Protein AF-A0AB74QC81-F1 (afdb_monomer_lite)

Sequence (79 aa):
MEIGRRIIFDQDGEIIAIYGETEGDVIPRKGISKIDYIDIPFNSIPDNCYIEKIDTINNVPVIKRLKIELTEEEKEYKS

Secondary structure (DSSP, 8-state):
----EEEEEETT--B--------SS-PPPPP---EEEEEE-TT-S-TTEEEEEEETTTTEEEEEE------HHHHHHT-

Radius of gyration: 17.2 Å; chains: 1; bounding box: 40×44×36 Å

Structure (mmCIF, N/CA/C/O backbone):
data_AF-A0AB74QC81-F1
#
_entry.id   AF-A0AB74QC81-F1
#
loop_
_atom_site.group_PDB
_atom_site.id
_atom_site.type_symbol
_atom_site.label_atom_id
_atom_site.label_alt_id
_atom_site.label_comp_id
_atom_site.label_asym_id
_atom_site.label_entity_id
_atom_site.label_seq_id
_atom_site.pdbx_PDB_ins_code
_atom_site.Cartn_x
_atom_site.Cartn_y
_atom_site.Cartn_z
_atom_site.occupancy
_atom_site.B_iso_or_equiv
_atom_site.auth_seq_id
_atom_site.auth_comp_id
_atom_site.auth_asym_id
_atom_site.auth_atom_id
_atom_site.pdbx_PDB_model_num
ATOM 1 N N . MET A 1 1 ? 5.778 22.045 9.386 1.00 77.69 1 MET A N 1
ATOM 2 C CA . MET A 1 1 ? 6.322 21.441 8.154 1.00 77.69 1 MET A CA 1
ATOM 3 C C . MET A 1 1 ? 5.376 20.330 7.761 1.00 77.69 1 MET A C 1
ATOM 5 O O . MET A 1 1 ? 5.109 19.471 8.589 1.00 77.69 1 MET A O 1
ATOM 9 N N . GLU A 1 2 ? 4.811 20.406 6.564 1.00 85.81 2 GLU A N 1
ATOM 10 C CA . GLU A 1 2 ? 3.935 19.367 6.023 1.00 85.81 2 GLU A CA 1
ATOM 11 C C . GLU A 1 2 ? 4.814 18.289 5.392 1.00 85.81 2 GLU A C 1
ATOM 13 O O . GLU A 1 2 ? 5.603 18.578 4.493 1.00 85.81 2 GLU A O 1
ATOM 18 N N . ILE A 1 3 ? 4.743 17.065 5.912 1.00 80.31 3 ILE A N 1
ATOM 19 C CA . ILE A 1 3 ? 5.601 15.956 5.487 1.00 80.31 3 ILE A CA 1
ATOM 20 C C . ILE A 1 3 ? 4.696 14.868 4.923 1.00 80.31 3 ILE A C 1
ATOM 22 O O . ILE A 1 3 ? 3.761 14.421 5.589 1.00 80.31 3 ILE A O 1
ATOM 26 N N . GLY A 1 4 ? 4.956 14.479 3.676 1.00 86.75 4 GLY A N 1
ATOM 27 C CA . GLY A 1 4 ? 4.286 13.355 3.032 1.00 86.75 4 GLY A CA 1
ATOM 28 C C . GLY A 1 4 ? 4.640 12.010 3.669 1.00 86.75 4 GLY A C 1
ATOM 29 O O . GLY A 1 4 ? 5.351 11.926 4.670 1.00 86.75 4 GLY A O 1
ATOM 30 N N . ARG A 1 5 ? 4.149 10.930 3.070 1.00 87.69 5 ARG A N 1
ATOM 31 C CA . ARG A 1 5 ? 4.427 9.558 3.509 1.00 87.69 5 ARG A CA 1
ATOM 32 C C . ARG A 1 5 ? 5.221 8.840 2.427 1.00 87.69 5 ARG A C 1
ATOM 34 O O . ARG A 1 5 ? 4.820 8.882 1.270 1.00 87.69 5 ARG A O 1
ATOM 41 N N . ARG A 1 6 ? 6.292 8.144 2.805 1.00 89.69 6 ARG A N 1
ATOM 42 C CA . ARG A 1 6 ? 6.939 7.150 1.942 1.00 89.69 6 ARG A CA 1
ATOM 43 C C . ARG A 1 6 ? 6.376 5.779 2.259 1.00 89.69 6 ARG A C 1
ATOM 45 O O . ARG A 1 6 ? 6.313 5.402 3.427 1.00 89.69 6 ARG A O 1
ATOM 52 N N . ILE A 1 7 ? 5.996 5.039 1.230 1.00 89.81 7 ILE A N 1
ATOM 53 C CA . ILE A 1 7 ? 5.464 3.684 1.358 1.00 89.81 7 ILE A CA 1
ATOM 54 C C . ILE A 1 7 ? 6.386 2.749 0.615 1.00 89.81 7 ILE A C 1
ATOM 56 O O . ILE A 1 7 ? 6.706 3.004 -0.541 1.00 89.81 7 ILE A O 1
ATOM 60 N N . ILE A 1 8 ? 6.791 1.680 1.288 1.00 92.62 8 ILE A N 1
ATOM 61 C CA . ILE A 1 8 ? 7.660 0.646 0.742 1.00 92.62 8 ILE A CA 1
ATOM 62 C C . ILE A 1 8 ? 6.825 -0.622 0.585 1.00 92.62 8 ILE A C 1
ATOM 64 O O . ILE A 1 8 ? 6.093 -0.998 1.504 1.00 92.62 8 ILE A O 1
ATOM 68 N N . PHE A 1 9 ? 6.917 -1.263 -0.573 1.00 92.62 9 PHE A N 1
ATOM 69 C CA . PHE A 1 9 ? 6.108 -2.427 -0.926 1.00 92.62 9 PHE A CA 1
ATOM 70 C C . PHE A 1 9 ? 6.902 -3.436 -1.760 1.00 92.62 9 PHE A C 1
ATOM 72 O O . PHE A 1 9 ? 7.965 -3.118 -2.299 1.00 92.62 9 PHE A O 1
ATOM 79 N N . ASP A 1 10 ? 6.397 -4.666 -1.825 1.00 93.69 10 ASP A N 1
ATOM 80 C CA . ASP A 1 10 ? 7.020 -5.769 -2.557 1.00 93.69 10 ASP A CA 1
ATOM 81 C C . ASP A 1 10 ? 6.539 -5.895 -4.018 1.00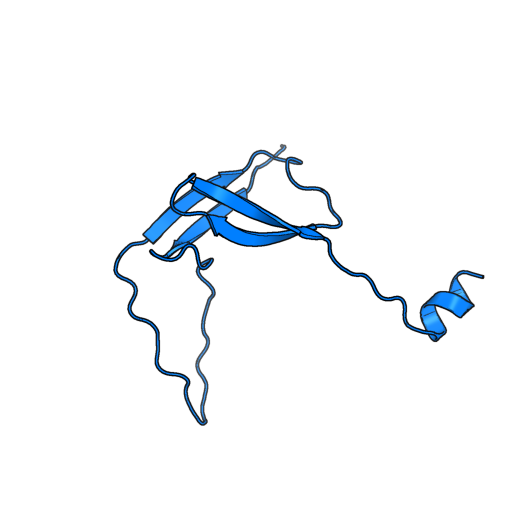 93.69 10 ASP A C 1
ATOM 83 O O . ASP A 1 10 ? 5.790 -5.059 -4.526 1.00 93.69 10 ASP A O 1
ATOM 87 N N . GLN A 1 11 ? 6.970 -6.951 -4.719 1.00 93.94 11 GLN A N 1
ATOM 88 C CA . GLN A 1 11 ? 6.618 -7.180 -6.125 1.00 93.94 11 GLN A CA 1
ATOM 89 C C . GLN A 1 11 ? 5.109 -7.305 -6.412 1.00 93.94 11 GLN A C 1
ATOM 91 O O . GLN A 1 11 ? 4.702 -7.074 -7.550 1.00 93.94 11 GLN A O 1
ATOM 96 N N . ASP A 1 12 ? 4.288 -7.638 -5.414 1.00 92.75 12 ASP A N 1
ATOM 97 C CA . ASP A 1 12 ? 2.834 -7.785 -5.560 1.00 92.75 12 ASP A CA 1
ATOM 98 C C . ASP A 1 12 ? 2.071 -6.569 -5.011 1.00 92.75 12 ASP A C 1
ATOM 100 O O . ASP A 1 12 ? 0.837 -6.543 -5.013 1.00 92.75 12 ASP A O 1
ATOM 104 N N . GLY A 1 13 ? 2.801 -5.544 -4.559 1.00 90.94 13 GLY A N 1
ATOM 105 C CA . GLY A 1 13 ? 2.223 -4.330 -3.999 1.00 90.94 13 GLY A CA 1
ATOM 106 C C . GLY A 1 13 ? 1.859 -4.449 -2.527 1.00 90.94 13 GLY A C 1
ATOM 107 O O . GLY A 1 13 ? 1.199 -3.552 -1.995 1.00 90.94 13 GLY A O 1
ATOM 108 N N . GLU A 1 14 ? 2.266 -5.529 -1.856 1.00 91.12 14 GLU A N 1
ATOM 109 C CA . GLU A 1 14 ? 2.055 -5.677 -0.421 1.00 91.12 14 GLU A CA 1
ATOM 110 C C . GLU A 1 14 ? 2.979 -4.712 0.316 1.00 91.12 14 GLU A C 1
ATOM 112 O O . GLU A 1 14 ? 4.194 -4.696 0.107 1.00 91.12 14 GLU A O 1
ATOM 117 N N . ILE A 1 15 ? 2.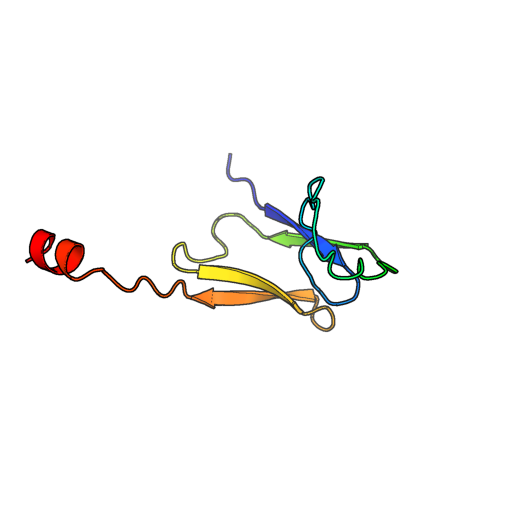391 -3.872 1.168 1.00 89.81 15 ILE A N 1
ATOM 118 C CA . ILE A 1 15 ? 3.146 -2.931 1.993 1.00 89.81 15 ILE A CA 1
ATOM 119 C C . ILE A 1 15 ? 4.016 -3.744 2.948 1.00 89.81 15 ILE A C 1
ATOM 121 O O . ILE A 1 15 ? 3.518 -4.623 3.654 1.00 89.81 15 ILE A O 1
ATOM 125 N N . ILE A 1 16 ? 5.315 -3.444 2.978 1.00 85.81 16 ILE A N 1
ATOM 126 C CA . ILE A 1 16 ? 6.260 -4.191 3.805 1.00 85.81 16 ILE A CA 1
ATOM 127 C C . ILE A 1 16 ? 5.911 -3.971 5.280 1.00 85.81 16 ILE A C 1
ATOM 129 O O . ILE A 1 16 ? 6.083 -2.879 5.822 1.00 85.81 16 ILE A O 1
ATOM 133 N N . ALA A 1 17 ? 5.427 -5.029 5.925 1.00 70.06 17 ALA A N 1
ATOM 134 C CA . ALA A 1 17 ? 5.181 -5.079 7.357 1.00 70.06 17 ALA A CA 1
ATOM 135 C C . ALA A 1 17 ? 6.388 -5.673 8.099 1.00 70.06 17 ALA A C 1
ATOM 137 O O . ALA A 1 17 ? 7.138 -6.493 7.565 1.00 70.06 17 ALA A O 1
ATOM 138 N N . ILE A 1 18 ? 6.558 -5.273 9.359 1.00 54.53 18 ILE A N 1
ATOM 139 C CA . ILE A 1 18 ? 7.503 -5.913 10.277 1.00 54.53 18 ILE A CA 1
ATOM 140 C C . ILE A 1 18 ? 6.835 -7.190 10.795 1.00 54.53 18 ILE A C 1
ATOM 142 O O . ILE A 1 18 ? 5.869 -7.121 11.552 1.00 54.53 18 ILE A O 1
ATOM 146 N N . TYR A 1 19 ? 7.350 -8.352 10.399 1.00 60.88 19 TYR A N 1
ATOM 147 C CA . TYR A 1 19 ? 6.931 -9.638 10.953 1.00 60.88 19 TYR A CA 1
ATOM 148 C C . TYR A 1 19 ? 7.819 -9.967 12.159 1.00 60.88 19 TYR A C 1
ATOM 150 O O . TYR A 1 19 ? 9.034 -10.098 12.014 1.00 60.88 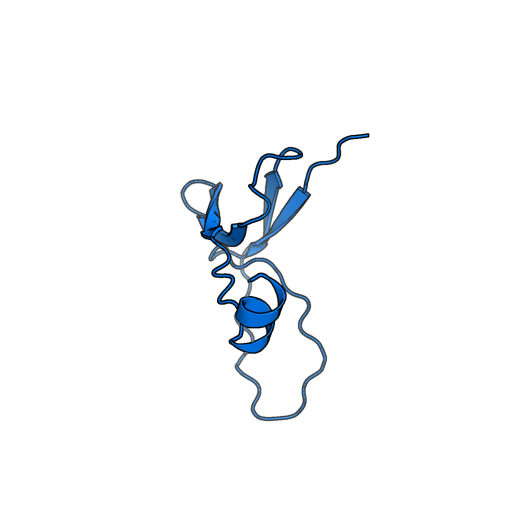19 TYR A O 1
ATOM 158 N N . GLY A 1 20 ? 7.221 -10.042 13.351 1.00 56.75 20 GLY A N 1
ATOM 159 C CA . GLY A 1 20 ? 7.917 -10.409 14.587 1.00 56.75 20 GLY A CA 1
ATOM 160 C C . GLY A 1 20 ? 8.289 -11.894 14.651 1.00 56.75 20 GLY A C 1
ATOM 161 O O . GLY A 1 20 ? 7.950 -12.684 13.766 1.00 56.75 20 GLY A O 1
ATOM 162 N N . GLU A 1 21 ? 8.979 -12.280 15.721 1.00 62.06 21 GLU A N 1
ATOM 163 C CA . GLU A 1 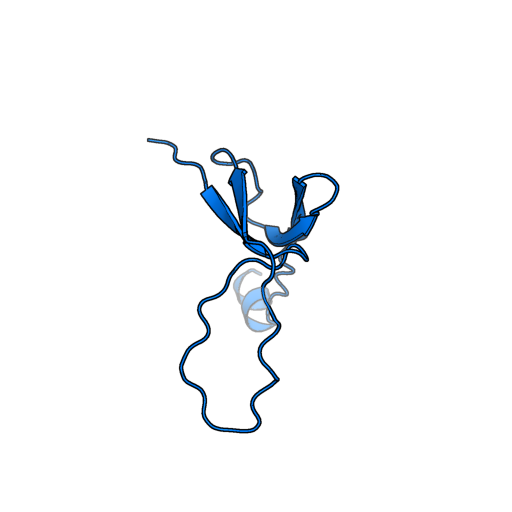21 ? 9.167 -13.692 16.054 1.00 62.06 21 GLU A CA 1
ATOM 164 C C . GLU A 1 21 ? 7.818 -14.281 16.480 1.00 62.06 21 GLU A C 1
ATOM 166 O O . GLU A 1 21 ? 7.118 -13.723 17.324 1.00 62.06 21 GLU A O 1
ATOM 171 N N . THR A 1 22 ? 7.422 -15.384 15.852 1.00 66.44 22 THR A N 1
ATOM 172 C CA . THR A 1 22 ? 6.172 -16.084 16.150 1.00 66.44 22 THR A CA 1
ATOM 173 C C . THR A 1 22 ? 6.469 -17.569 16.309 1.00 66.44 22 THR A C 1
ATOM 175 O O . THR A 1 22 ? 7.299 -18.119 15.583 1.00 66.44 22 THR A O 1
ATOM 178 N N . GLU A 1 23 ? 5.816 -18.201 17.278 1.00 65.12 23 GLU A N 1
ATOM 179 C CA . GLU A 1 23 ? 5.899 -19.632 17.560 1.00 65.12 23 GLU A CA 1
ATOM 180 C C . GLU A 1 23 ? 4.495 -20.229 17.371 1.00 65.12 23 GLU A C 1
ATOM 182 O O . GLU A 1 23 ? 3.521 -19.701 17.909 1.00 65.12 23 GLU A O 1
ATOM 187 N N . GLY A 1 24 ? 4.372 -21.277 16.552 1.00 72.69 24 GLY A N 1
ATOM 188 C CA . GLY A 1 24 ? 3.090 -21.869 16.148 1.00 72.69 24 GLY A CA 1
ATOM 189 C C . GLY A 1 24 ? 3.102 -22.342 14.691 1.00 72.69 24 GLY A C 1
ATOM 190 O O . GLY A 1 24 ? 4.169 -22.442 14.086 1.00 72.69 24 GLY A O 1
ATOM 191 N N . ASP A 1 25 ? 1.929 -22.621 14.114 1.00 72.94 25 ASP A N 1
ATOM 192 C CA . ASP A 1 25 ? 1.793 -22.910 12.680 1.00 72.94 25 ASP A CA 1
ATOM 193 C C . ASP A 1 25 ? 2.179 -21.668 11.862 1.00 72.94 25 ASP A C 1
ATOM 195 O O . ASP A 1 25 ? 1.389 -20.746 11.645 1.00 72.94 25 ASP A O 1
ATOM 199 N N . VAL A 1 26 ? 3.444 -21.621 11.441 1.00 66.19 26 VAL A N 1
ATOM 200 C CA . VAL A 1 26 ? 3.999 -20.503 10.680 1.00 66.19 26 VAL A CA 1
ATOM 201 C C . VAL A 1 26 ? 3.492 -20.586 9.244 1.00 66.19 26 VAL A C 1
ATOM 203 O O . VAL A 1 26 ? 3.848 -21.500 8.498 1.00 66.19 26 VAL A O 1
ATOM 206 N N . ILE A 1 27 ? 2.699 -19.597 8.828 1.00 68.50 27 ILE A N 1
ATOM 207 C CA . ILE A 1 27 ? 2.402 -19.387 7.407 1.00 68.50 27 ILE A CA 1
ATOM 208 C C . ILE A 1 27 ? 3.748 -19.186 6.690 1.00 68.50 27 ILE A C 1
ATOM 210 O O . ILE A 1 27 ? 4.532 -18.334 7.125 1.00 68.50 27 ILE A O 1
ATOM 214 N N . PRO A 1 28 ? 4.057 -19.950 5.623 1.00 73.94 28 PRO A N 1
ATOM 215 C CA . PRO A 1 28 ? 5.326 -19.829 4.923 1.00 73.94 28 PRO A CA 1
ATOM 216 C C . PRO A 1 28 ? 5.608 -18.381 4.538 1.00 73.94 28 PRO A C 1
ATOM 218 O O . PRO A 1 28 ? 4.747 -17.695 3.985 1.00 73.94 28 PRO A O 1
ATOM 221 N N . ARG A 1 29 ? 6.833 -17.918 4.813 1.00 74.31 29 ARG A N 1
ATOM 222 C CA . ARG A 1 29 ? 7.252 -16.589 4.368 1.00 74.31 29 ARG A CA 1
ATOM 223 C C . ARG A 1 29 ? 7.186 -16.542 2.847 1.00 74.31 29 ARG A C 1
ATOM 225 O O . ARG A 1 29 ? 7.807 -17.357 2.164 1.00 74.31 29 ARG A O 1
ATOM 232 N N . LYS A 1 30 ? 6.457 -15.561 2.332 1.00 82.50 30 LYS A N 1
ATOM 233 C CA . LYS A 1 30 ? 6.463 -15.215 0.917 1.00 82.50 30 LYS A CA 1
ATOM 234 C C . LYS A 1 30 ? 7.875 -14.786 0.499 1.00 82.50 30 LYS A C 1
ATOM 236 O O . LYS A 1 30 ? 8.547 -14.053 1.223 1.00 82.50 30 LYS A O 1
ATOM 241 N N . GLY A 1 31 ? 8.329 -15.245 -0.666 1.00 86.19 31 GLY A N 1
ATOM 242 C CA . GLY A 1 31 ? 9.587 -14.781 -1.252 1.00 86.19 31 GLY A CA 1
ATOM 243 C C . GLY A 1 31 ? 9.445 -13.352 -1.774 1.00 86.19 31 GLY A C 1
ATOM 244 O O . GLY A 1 31 ? 8.519 -13.069 -2.529 1.00 86.19 31 GLY A O 1
ATOM 245 N N . ILE A 1 32 ? 10.361 -12.460 -1.395 1.00 90.44 32 ILE A N 1
ATOM 246 C CA . ILE A 1 32 ? 10.410 -11.083 -1.906 1.00 90.44 32 ILE A CA 1
ATOM 247 C C . ILE A 1 32 ? 11.477 -11.023 -2.999 1.00 90.44 32 ILE A C 1
ATOM 249 O O . ILE A 1 32 ? 12.657 -11.242 -2.726 1.00 90.44 32 ILE A O 1
ATOM 253 N N . SER A 1 33 ? 11.068 -10.741 -4.236 1.00 93.44 33 SER A N 1
ATOM 254 C CA . SER A 1 33 ? 11.974 -10.626 -5.388 1.00 93.44 33 SER A CA 1
ATOM 255 C C . SER A 1 33 ? 12.312 -9.179 -5.733 1.00 93.44 33 SER A C 1
ATOM 257 O O . SER A 1 33 ? 13.339 -8.920 -6.358 1.00 93.44 33 SER A O 1
ATOM 259 N N . LYS A 1 34 ? 11.443 -8.234 -5.359 1.00 92.19 34 LYS A N 1
ATOM 260 C CA . LYS A 1 34 ? 11.625 -6.805 -5.610 1.00 92.19 34 LYS A CA 1
ATOM 261 C C . LYS A 1 34 ? 11.042 -5.999 -4.456 1.00 92.19 34 LYS A C 1
ATOM 263 O O . LYS A 1 34 ? 10.003 -6.357 -3.915 1.00 92.19 34 LYS A O 1
ATOM 268 N N . ILE A 1 35 ? 11.710 -4.899 -4.132 1.00 93.31 35 ILE A N 1
ATOM 269 C CA . ILE A 1 35 ? 11.216 -3.861 -3.230 1.00 93.31 35 ILE A CA 1
ATOM 270 C C . ILE A 1 35 ? 11.178 -2.552 -4.015 1.00 93.31 35 ILE A C 1
ATOM 272 O O . ILE A 1 35 ? 12.123 -2.243 -4.743 1.00 93.31 35 ILE A O 1
ATOM 276 N N . ASP A 1 36 ? 10.090 -1.805 -3.874 1.00 93.81 36 ASP A N 1
ATOM 277 C CA . ASP A 1 36 ? 9.909 -0.492 -4.489 1.00 93.81 36 ASP A CA 1
ATOM 278 C C . ASP A 1 36 ? 9.274 0.490 -3.492 1.00 93.81 36 ASP A C 1
ATOM 280 O O . ASP A 1 36 ? 8.911 0.110 -2.371 1.00 93.81 36 ASP A O 1
ATOM 284 N N . TYR A 1 37 ? 9.179 1.764 -3.872 1.00 93.44 37 TYR A N 1
ATOM 285 C CA . TYR A 1 37 ? 8.556 2.783 -3.039 1.00 93.44 37 TYR A CA 1
ATOM 286 C C . TYR A 1 37 ? 7.762 3.821 -3.832 1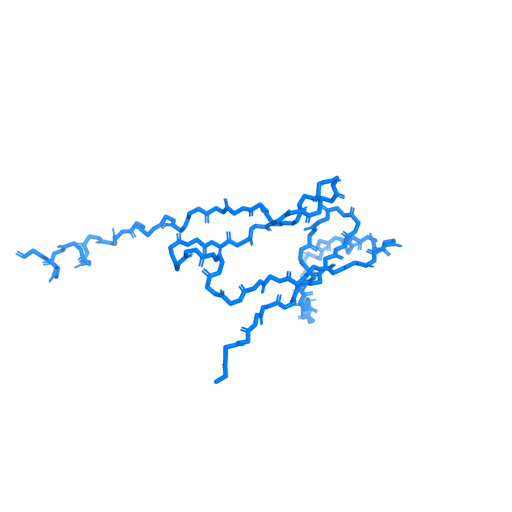.00 93.44 37 TYR A C 1
ATOM 288 O O . TYR A 1 37 ? 8.061 4.127 -4.984 1.00 93.44 37 TYR A O 1
ATOM 296 N N . ILE A 1 38 ? 6.772 4.414 -3.162 1.00 92.56 38 ILE A N 1
ATOM 297 C CA . ILE A 1 38 ? 6.093 5.629 -3.617 1.00 92.56 38 ILE A CA 1
ATOM 298 C C . ILE A 1 38 ? 6.087 6.680 -2.515 1.00 92.56 38 ILE A C 1
ATOM 300 O O . ILE A 1 38 ? 5.989 6.361 -1.327 1.00 92.56 38 ILE A O 1
ATOM 304 N N . ASP A 1 39 ? 6.157 7.941 -2.927 1.00 92.50 39 ASP A N 1
ATOM 305 C CA . ASP A 1 39 ? 5.991 9.090 -2.049 1.00 92.50 39 ASP A CA 1
ATOM 306 C C . ASP A 1 39 ? 4.598 9.690 -2.265 1.00 92.50 39 ASP A C 1
ATOM 308 O O . ASP A 1 39 ? 4.208 10.029 -3.383 1.00 92.50 39 ASP A O 1
ATOM 312 N N . ILE A 1 40 ? 3.837 9.813 -1.181 1.00 89.44 40 ILE A N 1
ATOM 313 C CA . ILE A 1 40 ? 2.491 10.381 -1.173 1.00 89.44 40 ILE A CA 1
ATOM 314 C C . ILE A 1 40 ? 2.553 11.766 -0.525 1.00 89.44 40 ILE A C 1
ATOM 316 O O . ILE A 1 40 ? 3.028 11.874 0.613 1.00 89.44 40 ILE A O 1
ATOM 320 N N . PRO A 1 41 ? 2.060 12.828 -1.189 1.00 91.19 41 PRO A N 1
ATOM 321 C CA . PRO A 1 41 ? 2.051 14.164 -0.608 1.00 91.19 41 PRO A CA 1
ATOM 322 C C . PRO A 1 41 ? 1.203 14.242 0.667 1.00 91.19 41 PRO A C 1
ATOM 324 O O . PRO A 1 41 ? 0.254 13.476 0.871 1.00 91.19 41 PRO A O 1
ATOM 327 N N . PHE A 1 42 ? 1.528 15.205 1.529 1.00 89.56 42 PHE A N 1
ATOM 328 C CA . PHE A 1 42 ? 0.746 15.477 2.733 1.00 89.56 42 PHE A CA 1
ATOM 329 C C . PHE A 1 42 ? -0.731 15.733 2.377 1.00 89.56 42 PHE A C 1
ATOM 331 O O . PHE A 1 42 ? -1.031 16.341 1.352 1.00 89.56 42 PHE A O 1
ATOM 338 N N . ASN A 1 43 ? -1.647 15.228 3.206 1.00 87.62 43 ASN A N 1
ATOM 339 C CA . ASN A 1 43 ? -3.099 15.392 3.058 1.00 87.62 43 ASN A CA 1
ATOM 340 C C . ASN A 1 43 ? -3.719 14.859 1.740 1.00 87.62 43 ASN A C 1
ATOM 342 O O . ASN A 1 43 ? -4.817 15.256 1.364 1.00 87.62 43 ASN A O 1
ATOM 346 N N . SER A 1 44 ? -3.038 13.946 1.031 1.00 87.00 44 SER A N 1
ATOM 347 C CA . SER A 1 44 ? -3.550 13.360 -0.227 1.00 87.00 44 SER A CA 1
ATOM 348 C C . SER A 1 44 ? -4.547 12.212 -0.030 1.00 87.00 44 SER A C 1
ATOM 350 O O . SER A 1 44 ? -5.165 11.762 -0.992 1.00 87.00 44 SER A O 1
ATOM 352 N N . ILE A 1 45 ? -4.693 11.703 1.197 1.00 85.56 45 ILE A N 1
ATOM 353 C CA . ILE A 1 45 ? -5.595 10.595 1.529 1.00 85.56 45 ILE A CA 1
ATOM 354 C C . ILE A 1 45 ? -6.538 11.064 2.636 1.00 85.56 45 ILE A C 1
ATOM 356 O O . ILE A 1 45 ? -6.040 11.524 3.662 1.00 85.56 45 ILE A O 1
ATOM 360 N N . PRO A 1 46 ? -7.865 10.936 2.453 1.00 84.81 46 PRO A N 1
ATOM 361 C CA . PRO A 1 46 ? -8.838 11.275 3.485 1.00 84.81 46 PRO A CA 1
ATOM 362 C C . PRO A 1 46 ? -8.624 10.482 4.780 1.00 84.81 46 PRO A C 1
ATOM 364 O O . PRO A 1 46 ? -8.301 9.296 4.732 1.00 84.81 46 PRO A O 1
ATOM 367 N N . ASP A 1 47 ? -8.894 11.099 5.930 1.00 82.94 47 ASP A N 1
ATOM 368 C CA . ASP A 1 47 ? -8.715 10.470 7.250 1.00 82.94 47 ASP A CA 1
ATOM 369 C C . ASP A 1 47 ? -9.597 9.232 7.466 1.00 82.94 47 ASP A C 1
ATOM 371 O O . ASP A 1 47 ? -9.263 8.338 8.239 1.00 82.94 47 ASP A O 1
ATOM 375 N N . ASN A 1 48 ? -10.724 9.145 6.758 1.00 87.12 48 ASN A N 1
ATOM 376 C CA . ASN A 1 48 ? -11.626 7.996 6.795 1.00 87.12 48 ASN A CA 1
ATOM 377 C C . ASN A 1 48 ? -11.219 6.876 5.823 1.00 87.12 48 ASN A C 1
ATOM 379 O O . ASN A 1 48 ? -12.057 6.048 5.458 1.00 87.12 48 ASN A O 1
ATOM 383 N N . CYS A 1 49 ? -9.962 6.848 5.386 1.00 87.94 49 CYS A N 1
ATOM 384 C CA . CYS A 1 49 ? -9.437 5.877 4.442 1.00 87.94 49 CYS A CA 1
ATOM 385 C C . CYS A 1 49 ? -8.092 5.297 4.897 1.00 87.94 49 CYS A C 1
ATOM 387 O O . CYS A 1 49 ? -7.330 5.924 5.627 1.00 87.94 49 CYS A O 1
ATOM 389 N N . TYR A 1 50 ? -7.771 4.106 4.400 1.00 87.69 50 TYR A N 1
ATOM 390 C CA . TYR A 1 50 ? -6.456 3.486 4.536 1.00 87.69 50 TYR A CA 1
ATOM 391 C C . TYR A 1 50 ? -5.984 2.936 3.187 1.00 87.69 50 TYR A C 1
ATOM 393 O O . TYR A 1 50 ? -6.780 2.710 2.272 1.00 87.69 50 TYR A O 1
ATOM 401 N N . ILE A 1 51 ? -4.673 2.745 3.057 1.00 90.38 51 ILE A N 1
ATOM 402 C CA . ILE A 1 51 ? -4.066 2.133 1.874 1.00 90.38 51 ILE A CA 1
ATOM 403 C C . ILE A 1 51 ? -4.020 0.634 2.124 1.00 90.38 51 ILE A C 1
ATOM 405 O O . ILE A 1 51 ? -3.370 0.192 3.067 1.00 90.38 51 ILE A O 1
ATOM 409 N N . GLU A 1 52 ? -4.723 -0.137 1.303 1.00 90.31 52 GLU A N 1
ATOM 410 C CA . GLU A 1 52 ? -4.713 -1.596 1.415 1.00 90.31 52 GLU A CA 1
ATOM 411 C C . GLU A 1 52 ? -3.436 -2.189 0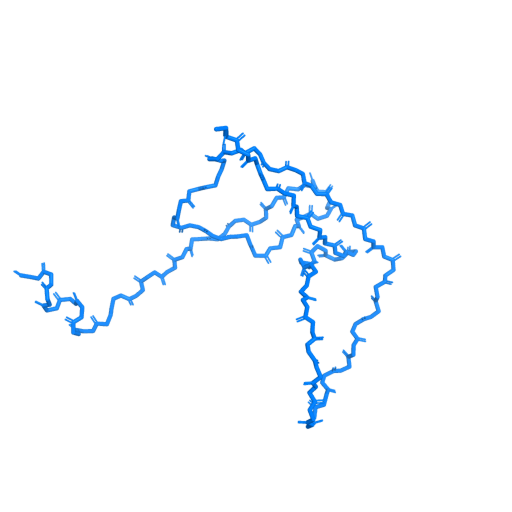.818 1.00 90.31 52 GLU A C 1
ATOM 413 O O . GLU A 1 52 ? -2.823 -3.075 1.403 1.00 90.31 52 GLU A O 1
ATOM 418 N N . LYS A 1 53 ? -3.048 -1.695 -0.358 1.00 92.44 53 LYS A N 1
ATOM 419 C CA . LYS A 1 53 ? -1.884 -2.144 -1.121 1.00 92.44 53 LYS A CA 1
ATOM 420 C C . LYS A 1 53 ? -1.515 -1.110 -2.178 1.00 92.44 53 LYS A C 1
ATOM 422 O O . LYS A 1 53 ? -2.248 -0.136 -2.376 1.00 92.44 53 LYS A O 1
ATOM 427 N N . ILE A 1 54 ? -0.423 -1.346 -2.890 1.00 94.69 54 ILE A N 1
ATOM 428 C CA . ILE A 1 54 ? -0.048 -0.582 -4.079 1.00 94.69 54 ILE A CA 1
ATOM 429 C C . ILE A 1 54 ? -0.442 -1.360 -5.336 1.00 94.69 54 ILE A C 1
ATOM 431 O O . ILE A 1 54 ? -0.206 -2.558 -5.443 1.00 94.69 54 ILE A O 1
ATOM 435 N N . ASP A 1 55 ? -1.070 -0.687 -6.294 1.00 93.56 55 ASP A N 1
ATOM 436 C CA . ASP A 1 55 ? -1.205 -1.209 -7.650 1.00 93.56 55 ASP A CA 1
ATOM 437 C C . ASP A 1 55 ? 0.153 -1.075 -8.343 1.00 93.56 55 ASP A C 1
ATOM 439 O O . ASP A 1 55 ? 0.563 0.026 -8.708 1.00 93.56 55 ASP A O 1
ATOM 443 N N . THR A 1 56 ? 0.862 -2.191 -8.504 1.00 92.19 56 THR A N 1
ATOM 444 C CA . THR A 1 56 ? 2.218 -2.218 -9.068 1.00 92.19 56 THR A CA 1
ATOM 445 C C . THR A 1 56 ? 2.263 -1.937 -10.569 1.00 92.19 56 THR A C 1
ATOM 447 O O . THR A 1 56 ? 3.332 -1.610 -11.082 1.00 92.19 56 THR A O 1
ATOM 450 N N . ILE A 1 57 ? 1.129 -2.017 -11.277 1.00 92.44 57 ILE A N 1
ATOM 451 C CA . ILE A 1 57 ? 1.042 -1.717 -12.713 1.00 92.44 57 ILE A CA 1
ATOM 452 C C . ILE A 1 57 ? 0.997 -0.203 -12.920 1.00 92.44 57 ILE A C 1
ATOM 454 O O . ILE A 1 57 ? 1.737 0.340 -13.737 1.00 92.44 57 ILE A O 1
ATOM 458 N N . ASN A 1 58 ? 0.132 0.476 -12.165 1.00 92.62 58 ASN A N 1
ATOM 459 C CA . ASN A 1 58 ? -0.083 1.921 -12.284 1.00 92.62 58 ASN A CA 1
ATOM 460 C C . ASN A 1 58 ? 0.769 2.744 -11.305 1.00 92.62 58 ASN A C 1
ATOM 462 O O . ASN A 1 58 ? 0.831 3.966 -11.416 1.00 92.62 58 ASN A O 1
ATOM 466 N N . ASN A 1 59 ? 1.420 2.077 -10.354 1.00 89.06 59 ASN A N 1
ATOM 467 C CA . ASN A 1 59 ? 2.191 2.663 -9.264 1.00 89.06 59 ASN A CA 1
ATOM 468 C C . ASN A 1 59 ? 1.384 3.661 -8.411 1.00 89.06 59 ASN A C 1
ATOM 470 O O . ASN A 1 59 ? 1.849 4.751 -8.077 1.00 89.06 59 ASN A O 1
ATOM 474 N N . VAL A 1 60 ? 0.142 3.288 -8.079 1.00 91.88 60 VAL A N 1
ATOM 475 C CA . VAL A 1 60 ? -0.794 4.105 -7.288 1.00 91.88 60 VAL A CA 1
ATOM 476 C C . VAL A 1 60 ? -1.333 3.333 -6.080 1.00 91.88 60 VAL A C 1
ATOM 478 O O . VAL A 1 60 ? -1.493 2.113 -6.149 1.00 91.88 60 VAL A O 1
ATOM 481 N N . PRO A 1 61 ? -1.641 4.006 -4.958 1.00 91.19 61 PRO A N 1
ATOM 482 C CA . PRO A 1 61 ? -2.220 3.348 -3.793 1.00 91.19 61 PRO A CA 1
ATOM 483 C C . PRO A 1 61 ? -3.668 2.916 -4.054 1.00 91.19 61 PRO A C 1
ATOM 485 O O . PRO A 1 61 ? -4.494 3.696 -4.530 1.00 91.19 61 PRO A O 1
ATOM 488 N N . VAL A 1 62 ? -4.005 1.690 -3.656 1.00 93.06 62 VAL A N 1
ATOM 489 C CA . VAL A 1 62 ? -5.389 1.212 -3.598 1.00 93.06 62 VAL A CA 1
ATOM 490 C C . VAL A 1 62 ? -5.980 1.630 -2.254 1.00 93.06 62 VAL A C 1
ATOM 492 O O . VAL A 1 62 ? -5.622 1.094 -1.203 1.00 93.06 62 VAL A O 1
ATOM 495 N N . ILE A 1 63 ? -6.875 2.618 -2.288 1.00 92.00 63 ILE A N 1
ATOM 496 C CA . ILE A 1 63 ? -7.452 3.245 -1.095 1.00 92.00 63 ILE A CA 1
ATOM 497 C C . ILE A 1 63 ? -8.812 2.618 -0.777 1.00 92.00 63 ILE A C 1
ATOM 499 O O . ILE A 1 63 ? -9.700 2.564 -1.630 1.00 92.00 63 ILE A O 1
ATOM 503 N N . LYS A 1 64 ? -9.001 2.200 0.476 1.00 90.94 64 LYS A N 1
ATOM 504 C CA . LYS A 1 64 ? -10.285 1.727 1.005 1.00 90.94 64 LYS A CA 1
ATOM 505 C C . LYS A 1 64 ? -10.795 2.650 2.098 1.00 90.94 64 LYS A C 1
ATOM 507 O O . LYS A 1 64 ? -10.018 3.204 2.869 1.00 90.94 64 LYS A O 1
ATOM 512 N N . ARG A 1 65 ? -12.121 2.793 2.181 1.00 88.69 65 ARG A N 1
ATOM 513 C CA . ARG A 1 65 ? -12.766 3.506 3.290 1.00 88.69 65 ARG A CA 1
ATOM 514 C C . ARG A 1 65 ? -12.710 2.655 4.553 1.00 88.69 65 ARG A C 1
ATOM 516 O O . ARG A 1 65 ? -13.025 1.466 4.510 1.00 88.69 65 ARG A O 1
ATOM 523 N N . LEU A 1 66 ? -12.378 3.288 5.670 1.00 85.06 66 LEU A N 1
ATOM 524 C CA . LEU A 1 66 ? -12.600 2.745 7.000 1.00 85.06 66 LEU A CA 1
ATOM 525 C C . LEU A 1 66 ? -14.113 2.599 7.194 1.00 85.06 66 LEU A C 1
ATOM 527 O O . LEU A 1 66 ? -14.848 3.587 7.224 1.00 85.06 66 LEU A O 1
ATOM 531 N N . LYS A 1 67 ? -14.594 1.360 7.297 1.00 75.56 67 LYS A N 1
ATOM 532 C CA . LYS A 1 67 ? -15.941 1.103 7.804 1.00 75.56 67 LYS A CA 1
ATOM 533 C C . LYS A 1 67 ? -15.881 1.237 9.320 1.00 75.56 67 LYS A C 1
ATOM 535 O O . LYS A 1 67 ? -15.463 0.311 10.002 1.00 75.56 67 LYS A O 1
ATOM 540 N N . ILE A 1 68 ? -16.245 2.408 9.829 1.00 67.38 68 ILE A N 1
ATOM 541 C CA . ILE A 1 68 ? -16.467 2.593 11.263 1.00 67.38 68 ILE A CA 1
ATOM 542 C C . ILE A 1 68 ? -17.896 2.122 11.527 1.00 67.38 68 ILE A C 1
ATOM 544 O O . ILE A 1 68 ? -18.851 2.880 11.357 1.00 67.38 68 ILE A O 1
ATOM 548 N N . GLU A 1 69 ? -18.054 0.840 11.838 1.00 70.56 69 GLU A N 1
ATOM 549 C CA . GLU A 1 69 ? -19.307 0.338 12.395 1.00 70.56 69 GLU A CA 1
ATOM 550 C C . GLU A 1 69 ? -19.335 0.750 13.866 1.00 70.56 69 GLU A C 1
ATOM 552 O O . GLU A 1 69 ? -18.547 0.248 14.662 1.00 70.56 69 GLU A O 1
ATOM 557 N N . LEU A 1 70 ? -20.189 1.723 14.201 1.00 71.81 70 LEU A N 1
ATOM 558 C CA . LEU A 1 70 ? -20.400 2.115 15.594 1.00 71.81 70 LEU A CA 1
ATOM 559 C C . LEU A 1 70 ? -20.969 0.919 16.354 1.00 71.81 70 LEU A C 1
ATOM 561 O O . LEU A 1 70 ? -21.932 0.296 15.884 1.00 71.81 70 LEU A O 1
ATOM 565 N N . THR A 1 71 ? -20.417 0.634 17.528 1.00 80.25 71 THR A N 1
ATOM 566 C CA . THR A 1 71 ? -21.048 -0.310 18.454 1.00 80.25 71 THR A CA 1
ATOM 567 C C . THR A 1 71 ? -22.400 0.244 18.921 1.00 80.25 71 THR A C 1
ATOM 569 O O . THR A 1 71 ? -22.667 1.443 18.819 1.00 80.25 71 THR A O 1
ATOM 572 N N . GLU A 1 72 ? -23.289 -0.618 19.421 1.00 77.69 72 GLU A N 1
ATOM 573 C CA . GLU A 1 72 ? -24.586 -0.170 19.956 1.00 77.69 72 GLU A CA 1
ATOM 574 C C . GLU A 1 72 ? -24.407 0.847 21.103 1.00 77.69 72 GLU A C 1
ATOM 576 O O . GLU A 1 72 ? -25.093 1.865 21.122 1.00 77.69 72 GLU A O 1
ATOM 581 N N . GLU A 1 73 ? -23.402 0.662 21.968 1.00 76.88 73 GLU A N 1
ATOM 582 C CA . GLU A 1 73 ? -23.046 1.625 23.026 1.00 76.88 73 GLU A CA 1
ATOM 583 C C . GLU A 1 73 ? -22.600 2.988 22.465 1.00 76.88 73 GLU A C 1
ATOM 585 O O . GLU A 1 73 ? -22.983 4.039 22.981 1.00 76.88 73 GLU A O 1
ATOM 590 N N . GLU A 1 74 ? -21.819 3.005 21.379 1.00 74.75 74 GLU A N 1
ATOM 591 C CA . GLU A 1 74 ? -21.381 4.251 20.736 1.00 74.75 74 GLU A CA 1
ATOM 592 C C . GLU A 1 74 ? -22.520 4.991 20.020 1.00 74.75 74 GLU A C 1
ATOM 594 O O . GLU A 1 74 ? -22.462 6.217 19.876 1.00 74.75 74 GLU A O 1
ATOM 599 N N . LYS A 1 75 ? -23.549 4.268 19.556 1.00 75.31 75 LYS A N 1
ATOM 600 C CA . LYS A 1 75 ? -24.768 4.869 18.993 1.00 75.31 75 LYS A CA 1
ATOM 601 C C . LYS A 1 75 ? -25.614 5.516 20.084 1.00 75.31 75 LYS A C 1
ATOM 603 O O . LYS A 1 75 ? -26.122 6.611 19.865 1.00 75.31 75 LYS A O 1
ATOM 608 N N . GLU A 1 76 ? -25.725 4.871 21.242 1.00 75.69 76 GLU A N 1
ATOM 609 C CA . GLU A 1 76 ? -26.505 5.371 22.377 1.00 75.69 76 GLU A CA 1
ATOM 610 C C . GLU A 1 76 ? -25.848 6.595 23.034 1.00 75.69 76 GLU A C 1
ATOM 612 O O . GLU A 1 76 ? -26.538 7.547 23.378 1.00 75.69 76 GLU A O 1
ATOM 617 N N . TYR A 1 77 ? -24.511 6.651 23.095 1.00 74.44 77 TYR A N 1
ATOM 618 C CA . TYR A 1 77 ? -23.777 7.827 23.588 1.00 74.44 77 TYR A CA 1
ATOM 619 C C . TYR A 1 77 ? -23.884 9.067 22.675 1.00 74.44 77 TYR A C 1
ATOM 621 O O . TYR A 1 77 ? -23.693 10.194 23.132 1.00 74.44 77 TYR A O 1
ATOM 629 N N . LYS A 1 78 ? -24.135 8.877 21.373 1.00 65.12 78 LYS A N 1
ATOM 630 C CA . LYS A 1 78 ? -24.244 9.965 20.381 1.00 65.12 78 LYS A CA 1
ATOM 631 C C . LYS A 1 78 ? -25.685 10.426 20.112 1.00 65.12 78 LYS A C 1
ATOM 633 O O . LYS A 1 78 ? -25.851 11.344 19.304 1.00 65.12 78 LYS A O 1
ATOM 638 N N . SER A 1 79 ? -26.687 9.792 20.728 1.00 57.22 79 SER A N 1
ATOM 639 C CA . SER A 1 79 ? -28.107 10.169 20.639 1.00 57.22 79 SER A CA 1
ATOM 640 C C . SER A 1 79 ? -28.505 11.190 21.699 1.00 57.22 79 SER A C 1
ATOM 642 O O . SER A 1 79 ? -29.538 11.853 21.446 1.00 57.22 79 SER A O 1
#

pLDDT: mean 83.04, std 10.68, range [54.53, 94.69]

Foldseek 3Di:
DFAWDKFKAAPQFHTDDDDDDDDDPDDDDDDGPDMDIDTGGGPNADPQKDFRGAPNVVRHTDIDGNPPPQDPVRVVVVD

Organism: Clostridioides difficile (NCBI:txid1496)